Protein AF-A0AA96CXM1-F1 (afdb_monomer)

Sequence (71 aa):
MQEIIVSKEELIELFEKEKIIDTGKGWYMEDSFIDIIALHEIEPKFLQDLANAKLYKIIKRMVNKLPSFLS

Structure (mmCIF, N/CA/C/O backbone):
data_AF-A0AA96CXM1-F1
#
_entry.id   AF-A0AA96CXM1-F1
#
loop_
_atom_site.group_PDB
_atom_site.id
_atom_site.type_symbol
_atom_site.label_atom_id
_atom_site.label_alt_id
_atom_site.label_comp_id
_atom_site.label_asym_id
_atom_site.label_entity_id
_atom_site.label_seq_id
_atom_site.pdbx_PDB_ins_code
_atom_site.Cartn_x
_atom_site.Cartn_y
_atom_site.Cartn_z
_atom_site.occupancy
_atom_site.B_iso_or_equiv
_atom_site.auth_seq_id
_atom_site.auth_comp_id
_atom_site.auth_asym_id
_atom_site.auth_atom_id
_atom_site.pdbx_PDB_model_num
ATOM 1 N N . MET A 1 1 ? -10.557 12.882 -10.544 1.00 63.66 1 MET A N 1
ATOM 2 C CA . MET A 1 1 ? -9.919 11.835 -9.714 1.00 63.66 1 MET A CA 1
ATOM 3 C C . MET A 1 1 ? -8.790 12.524 -8.980 1.00 63.66 1 MET A C 1
ATOM 5 O O . MET A 1 1 ? -8.160 13.373 -9.596 1.00 63.66 1 MET A O 1
ATOM 9 N N . GLN A 1 2 ? -8.623 12.288 -7.679 1.00 76.06 2 GLN A N 1
ATOM 10 C CA . GLN A 1 2 ? -7.487 12.853 -6.946 1.00 76.06 2 GLN A CA 1
ATOM 11 C C . GLN A 1 2 ? -6.341 11.853 -7.010 1.00 76.06 2 GLN A C 1
ATOM 13 O O . GLN A 1 2 ? -6.522 10.683 -6.662 1.00 76.06 2 GLN A O 1
ATOM 18 N N . GLU A 1 3 ? -5.197 12.330 -7.486 1.00 83.38 3 GLU A N 1
ATOM 19 C CA . GLU A 1 3 ? -3.975 11.553 -7.613 1.00 83.38 3 GLU A CA 1
ATOM 20 C C . GLU A 1 3 ? -2.863 12.246 -6.834 1.00 83.38 3 GLU A C 1
ATOM 22 O O . GLU A 1 3 ? -2.727 13.467 -6.907 1.00 83.38 3 GLU A O 1
ATOM 27 N N . ILE A 1 4 ? -2.091 11.475 -6.077 1.00 89.56 4 ILE A N 1
ATOM 28 C CA . ILE A 1 4 ? -1.006 11.982 -5.235 1.00 89.56 4 ILE 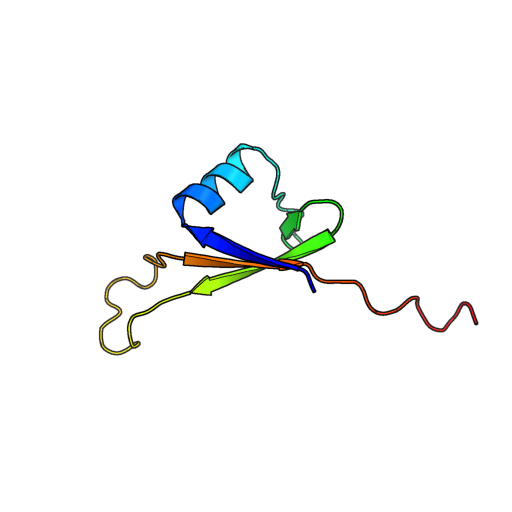A CA 1
ATOM 29 C C . ILE A 1 4 ? 0.235 11.151 -5.541 1.00 89.56 4 ILE A C 1
ATOM 31 O O . ILE A 1 4 ? 0.151 9.932 -5.62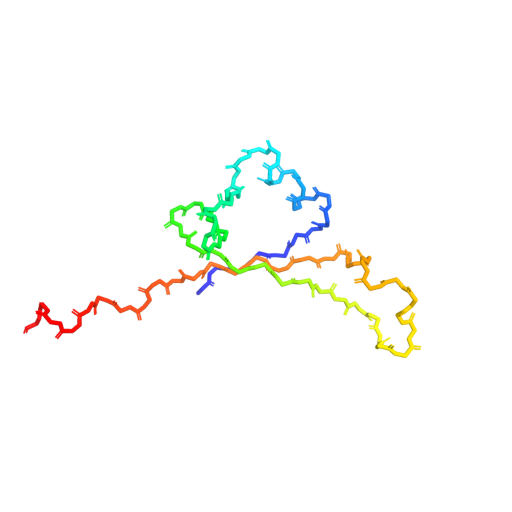9 1.00 89.56 4 ILE A O 1
ATOM 35 N N . ILE A 1 5 ? 1.384 11.788 -5.736 1.00 91.19 5 ILE A N 1
ATOM 36 C CA . ILE A 1 5 ? 2.665 11.083 -5.843 1.00 91.19 5 ILE A CA 1
ATOM 37 C C . ILE A 1 5 ? 3.394 11.299 -4.526 1.00 91.19 5 ILE A C 1
ATOM 39 O O . ILE A 1 5 ? 3.490 12.434 -4.069 1.00 91.19 5 ILE A O 1
ATOM 43 N N . VAL A 1 6 ? 3.865 10.212 -3.930 1.00 90.69 6 VAL A N 1
ATOM 44 C CA . VAL A 1 6 ? 4.562 10.197 -2.642 1.00 90.69 6 VAL A CA 1
ATOM 45 C C . VAL A 1 6 ? 5.847 9.384 -2.758 1.00 90.69 6 VAL A C 1
ATOM 47 O O . VAL A 1 6 ? 5.933 8.470 -3.585 1.00 90.69 6 VAL A O 1
ATOM 50 N N . SER A 1 7 ? 6.854 9.695 -1.947 1.00 91.25 7 SER A N 1
ATOM 51 C CA . SER A 1 7 ? 8.048 8.855 -1.826 1.00 91.25 7 SER A CA 1
ATOM 52 C C . SER A 1 7 ? 7.765 7.577 -1.027 1.00 91.25 7 SER A C 1
ATOM 54 O O . SER A 1 7 ? 6.690 7.398 -0.448 1.00 91.25 7 SER A O 1
ATOM 56 N N . LYS A 1 8 ? 8.738 6.658 -0.983 1.00 87.19 8 LYS A N 1
ATOM 57 C CA . LYS A 1 8 ? 8.655 5.461 -0.132 1.00 87.19 8 LYS A C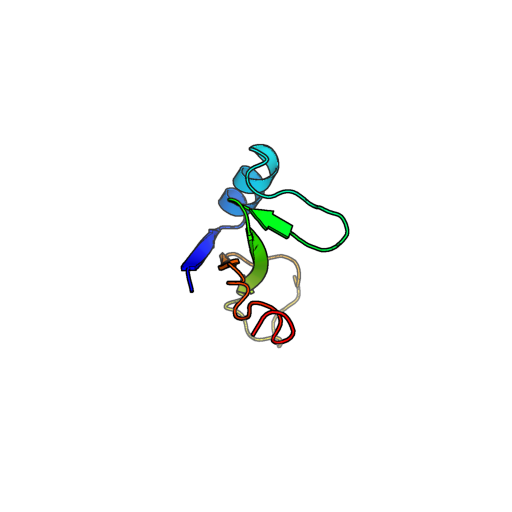A 1
ATOM 58 C C . LYS A 1 8 ? 8.499 5.830 1.344 1.00 87.19 8 LYS A C 1
ATOM 60 O O . LYS A 1 8 ? 7.685 5.235 2.041 1.00 87.19 8 LYS A O 1
ATOM 65 N N . GLU A 1 9 ? 9.285 6.795 1.805 1.00 90.62 9 GLU A N 1
ATOM 66 C CA . GLU A 1 9 ? 9.296 7.269 3.187 1.00 90.62 9 GLU A CA 1
ATOM 67 C C . GLU A 1 9 ? 7.950 7.902 3.546 1.00 90.62 9 GLU A C 1
ATOM 69 O O . GLU A 1 9 ? 7.356 7.546 4.558 1.00 90.62 9 GLU A O 1
ATOM 74 N N . GLU A 1 10 ? 7.412 8.753 2.669 1.00 91.25 10 GLU A N 1
ATOM 75 C CA . GLU A 1 10 ? 6.087 9.349 2.858 1.00 91.25 10 GLU A CA 1
ATOM 76 C C . GLU A 1 10 ? 4.978 8.292 2.870 1.00 91.25 10 GLU A C 1
ATOM 78 O O . GLU A 1 10 ? 4.055 8.370 3.680 1.00 91.25 10 GLU A O 1
ATOM 83 N N . LEU A 1 11 ? 5.064 7.282 1.998 1.00 90.94 11 LEU A N 1
ATOM 84 C CA . LEU A 1 11 ? 4.106 6.182 1.991 1.00 90.94 11 LEU A CA 1
ATOM 85 C C . LEU A 1 11 ? 4.133 5.415 3.318 1.00 90.94 11 LEU A C 1
ATOM 87 O O . LEU A 1 11 ? 3.073 5.125 3.869 1.00 90.94 11 LEU A O 1
ATOM 91 N N . ILE A 1 12 ? 5.324 5.115 3.844 1.00 90.50 12 ILE A N 1
ATOM 92 C CA . ILE A 1 12 ? 5.485 4.461 5.148 1.00 90.50 12 ILE A CA 1
ATOM 93 C C . ILE A 1 12 ? 4.871 5.328 6.250 1.00 90.50 12 ILE A C 1
ATOM 95 O O . ILE A 1 12 ? 4.070 4.821 7.030 1.00 90.50 12 ILE A O 1
ATOM 99 N N . GLU A 1 13 ? 5.143 6.635 6.268 1.00 93.31 13 GLU A N 1
ATOM 100 C CA . GLU A 1 13 ? 4.533 7.542 7.246 1.00 93.31 13 GLU A CA 1
ATOM 101 C C . GLU A 1 13 ? 2.999 7.556 7.171 1.00 93.31 13 GLU A C 1
ATOM 103 O O . GLU A 1 13 ? 2.331 7.693 8.195 1.00 93.31 13 GLU A O 1
ATOM 108 N N . LEU A 1 14 ? 2.415 7.436 5.974 1.00 92.25 14 LEU A N 1
ATOM 109 C CA . LEU A 1 14 ? 0.960 7.370 5.803 1.00 92.25 14 LEU A CA 1
ATOM 110 C C . LEU A 1 14 ? 0.367 6.095 6.416 1.00 92.25 14 LEU A C 1
ATOM 112 O O . LEU A 1 14 ? -0.734 6.153 6.967 1.00 92.25 14 LEU A O 1
ATOM 116 N N . PHE A 1 15 ? 1.088 4.975 6.353 1.00 90.19 15 PHE A N 1
ATOM 117 C CA . PHE A 1 15 ? 0.708 3.739 7.037 1.00 90.19 15 PHE A CA 1
ATOM 118 C C . PHE A 1 15 ? 0.910 3.838 8.552 1.00 90.19 15 PHE A C 1
ATOM 120 O O . PHE A 1 15 ? 0.010 3.484 9.306 1.00 90.19 15 PHE A O 1
ATOM 127 N N . GLU A 1 16 ? 2.045 4.370 9.010 1.00 92.75 16 GLU A N 1
ATOM 128 C CA . GLU A 1 16 ? 2.339 4.540 10.442 1.00 92.75 16 GLU A CA 1
ATOM 129 C C . GLU A 1 16 ? 1.356 5.491 11.135 1.00 92.75 16 GLU A C 1
ATOM 131 O O . GLU A 1 16 ? 0.998 5.287 12.292 1.00 92.75 16 GLU A O 1
ATOM 136 N N . LYS A 1 17 ? 0.892 6.525 10.425 1.00 94.06 17 LYS A N 1
ATOM 137 C CA . LYS A 1 17 ? -0.120 7.479 10.907 1.00 94.06 17 LYS A CA 1
ATOM 138 C C . LYS A 1 17 ? -1.556 6.968 10.739 1.00 94.06 17 LYS A C 1
ATOM 140 O O . LYS A 1 17 ? -2.481 7.755 10.928 1.00 94.06 17 LYS A O 1
ATOM 145 N N . GLU A 1 18 ? -1.740 5.713 10.319 1.00 90.81 18 GLU A N 1
ATOM 146 C CA . GLU A 1 18 ? -3.040 5.082 10.041 1.00 90.81 18 GLU A CA 1
ATOM 147 C C . GLU A 1 18 ? -3.922 5.882 9.063 1.00 90.81 18 GLU A C 1
ATOM 149 O O . GLU A 1 18 ? -5.146 5.757 9.042 1.00 90.81 18 GLU A O 1
ATOM 154 N N . LYS A 1 19 ? -3.309 6.717 8.214 1.00 91.25 19 LYS A N 1
ATOM 155 C CA . LYS A 1 19 ? -4.034 7.432 7.156 1.00 91.25 19 LYS A CA 1
ATOM 156 C C . LYS A 1 19 ? -4.431 6.482 6.036 1.00 91.25 19 LYS A C 1
ATOM 158 O O . LYS A 1 19 ? -5.491 6.662 5.440 1.00 91.25 19 LYS A O 1
ATOM 163 N N . ILE A 1 20 ? -3.581 5.494 5.762 1.00 92.38 20 ILE A N 1
ATOM 164 C CA . ILE A 1 20 ? -3.891 4.362 4.893 1.00 92.38 20 ILE A CA 1
ATOM 165 C C . ILE A 1 20 ? -4.075 3.129 5.767 1.00 92.38 20 ILE A C 1
ATOM 167 O O . ILE A 1 20 ? -3.181 2.759 6.524 1.00 92.38 20 ILE A O 1
ATOM 171 N N . ILE A 1 21 ? -5.223 2.476 5.618 1.00 91.31 21 ILE A N 1
ATOM 172 C CA . ILE A 1 21 ? -5.589 1.291 6.391 1.00 91.31 21 ILE A CA 1
ATOM 173 C C . ILE A 1 21 ? -5.742 0.102 5.442 1.00 91.31 21 ILE A C 1
ATOM 175 O O . ILE A 1 21 ? -6.392 0.209 4.396 1.00 91.31 21 ILE A O 1
ATOM 179 N N . ASP A 1 22 ? -5.157 -1.038 5.818 1.00 89.38 22 ASP A N 1
ATOM 180 C CA . ASP A 1 22 ? -5.432 -2.316 5.164 1.00 89.38 22 ASP A CA 1
ATOM 181 C C . ASP A 1 22 ? -6.767 -2.873 5.660 1.00 89.38 22 ASP A C 1
ATOM 183 O O . ASP A 1 22 ? -6.935 -3.204 6.833 1.00 89.38 22 ASP A O 1
ATOM 187 N N . THR A 1 23 ? -7.735 -2.987 4.758 1.00 87.88 23 THR A N 1
ATOM 188 C CA . THR A 1 23 ? -9.049 -3.567 5.069 1.00 87.88 23 THR A CA 1
ATOM 189 C C . THR A 1 23 ? -9.126 -5.065 4.748 1.00 87.88 23 THR A C 1
ATOM 191 O O . THR A 1 23 ? -10.198 -5.666 4.833 1.00 87.88 23 THR A O 1
ATOM 194 N N . GLY A 1 24 ? -8.026 -5.672 4.288 1.00 86.56 24 GLY A N 1
ATOM 195 C CA . GLY A 1 24 ? -7.947 -7.042 3.772 1.00 86.56 24 GLY A CA 1
ATOM 196 C C . GLY A 1 24 ? -8.546 -7.224 2.370 1.00 86.56 24 GLY A C 1
ATOM 197 O O . GLY A 1 24 ? -8.300 -8.232 1.712 1.00 86.56 24 GLY A O 1
ATOM 198 N N . LYS A 1 25 ? -9.328 -6.249 1.885 1.00 83.25 25 LYS A N 1
ATOM 199 C CA . LYS A 1 25 ? -9.863 -6.189 0.509 1.00 83.25 25 LYS A CA 1
ATOM 200 C C . LYS A 1 25 ? -9.137 -5.164 -0.364 1.00 83.25 25 LYS A C 1
ATOM 202 O O . LYS A 1 25 ? -9.373 -5.111 -1.569 1.00 83.25 25 LYS A O 1
ATOM 207 N N . GLY A 1 26 ? -8.295 -4.340 0.250 1.00 87.31 26 GLY A N 1
ATOM 208 C CA . GLY A 1 26 ? -7.591 -3.235 -0.377 1.00 87.31 26 GLY A CA 1
ATOM 209 C C . GLY A 1 26 ? -7.305 -2.113 0.615 1.00 87.31 26 GLY A C 1
ATOM 210 O O . GLY A 1 26 ? -7.647 -2.193 1.799 1.00 87.31 26 GLY A O 1
ATOM 211 N N . TRP A 1 27 ? -6.704 -1.053 0.091 1.00 91.00 27 TRP A N 1
ATOM 212 C CA . TRP A 1 27 ? -6.254 0.107 0.850 1.00 91.00 27 TRP A CA 1
ATOM 213 C C . TRP A 1 27 ? -7.360 1.155 0.951 1.00 91.00 27 TRP A C 1
ATOM 215 O O . TRP A 1 27 ? -8.012 1.471 -0.048 1.00 91.00 27 TRP A O 1
ATOM 225 N N . TYR A 1 28 ? -7.561 1.707 2.144 1.00 89.81 28 TYR A N 1
ATOM 226 C CA . TYR A 1 28 ? -8.574 2.726 2.411 1.00 89.81 28 TYR A CA 1
ATOM 227 C C . TYR A 1 28 ? -7.934 3.987 2.987 1.00 89.81 28 TYR A C 1
ATOM 229 O O . TYR A 1 28 ? -7.105 3.895 3.888 1.00 89.81 28 TYR A O 1
ATOM 237 N N . MET A 1 29 ? -8.306 5.154 2.460 1.00 88.94 29 MET A N 1
ATOM 238 C CA . MET A 1 29 ? -7.772 6.452 2.873 1.00 88.94 29 MET A CA 1
ATOM 239 C C . MET A 1 29 ? -8.825 7.540 2.661 1.00 88.94 29 MET A C 1
ATOM 241 O O . MET A 1 29 ? -9.383 7.643 1.569 1.00 88.94 29 MET A O 1
ATOM 245 N N . GLU A 1 30 ? -9.058 8.373 3.683 1.00 82.50 30 GLU A N 1
ATOM 246 C CA . GLU A 1 30 ? -9.960 9.541 3.621 1.00 82.50 30 GLU A CA 1
ATOM 247 C C . GLU A 1 30 ? -11.320 9.220 2.969 1.00 82.50 30 GLU A C 1
ATOM 249 O O . GLU A 1 30 ? -11.704 9.808 1.958 1.00 82.50 30 GLU A O 1
ATOM 254 N N . ASP A 1 31 ? -12.023 8.235 3.532 1.00 83.25 31 ASP A N 1
ATOM 255 C CA . ASP A 1 31 ? -13.362 7.797 3.115 1.00 83.25 31 ASP A CA 1
ATOM 256 C C . ASP A 1 31 ? -13.473 7.190 1.706 1.00 83.25 31 ASP A C 1
ATOM 258 O O . ASP A 1 31 ? -14.550 7.141 1.107 1.00 83.25 31 ASP A O 1
ATOM 262 N N . SER A 1 32 ? -12.369 6.715 1.129 1.00 87.88 32 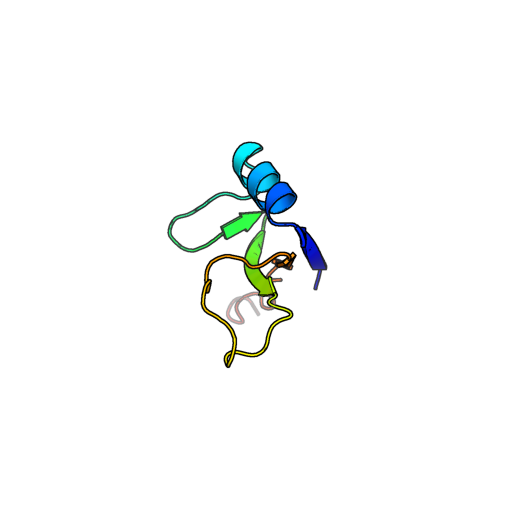SER A N 1
ATOM 263 C CA . SER A 1 32 ? -12.386 6.056 -0.177 1.00 87.88 32 SER A CA 1
ATOM 264 C C . SER A 1 32 ? -11.344 4.952 -0.289 1.00 87.88 32 SER A C 1
ATOM 266 O O . SER A 1 32 ? -10.274 5.001 0.317 1.00 87.88 32 SER A O 1
ATOM 268 N N . PHE A 1 33 ? -11.641 3.953 -1.123 1.00 89.12 33 PHE A N 1
ATOM 269 C CA . PHE A 1 33 ? -10.630 2.985 -1.535 1.00 89.12 33 PHE A CA 1
ATOM 270 C C . PHE A 1 33 ? -9.603 3.654 -2.441 1.00 89.12 33 PHE A C 1
ATOM 272 O O . PHE A 1 33 ? -9.947 4.461 -3.311 1.00 89.12 33 PHE A O 1
ATOM 279 N N . ILE A 1 34 ? -8.345 3.282 -2.252 1.00 90.62 34 ILE A N 1
ATOM 280 C CA . ILE A 1 34 ? -7.230 3.794 -3.033 1.00 90.62 34 ILE A CA 1
ATOM 281 C C . ILE A 1 34 ? -6.475 2.660 -3.721 1.00 90.62 34 ILE A C 1
ATOM 283 O O . ILE A 1 34 ? -6.421 1.533 -3.230 1.00 90.62 34 ILE A O 1
ATOM 287 N N . ASP A 1 35 ? -5.861 2.986 -4.850 1.00 90.00 35 ASP A N 1
ATOM 288 C CA . ASP A 1 35 ? -4.846 2.166 -5.495 1.00 90.00 35 ASP A CA 1
ATOM 289 C C . ASP A 1 35 ? -3.471 2.796 -5.260 1.00 90.00 35 ASP A C 1
ATOM 291 O O . ASP A 1 35 ? -3.317 4.016 -5.346 1.00 90.00 35 ASP A O 1
ATOM 295 N N . ILE A 1 36 ? -2.475 1.957 -4.978 1.00 89.38 36 ILE A N 1
ATOM 296 C CA . ILE A 1 36 ? -1.083 2.368 -4.782 1.00 89.38 36 ILE A CA 1
ATOM 297 C C . ILE A 1 36 ? -0.259 1.725 -5.893 1.00 89.38 36 ILE A C 1
ATOM 299 O O . ILE A 1 36 ? 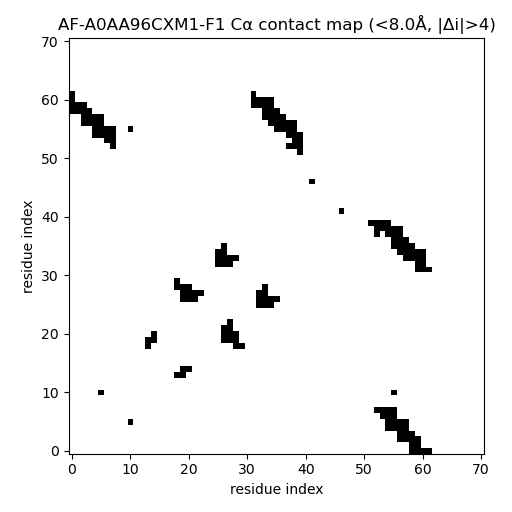-0.189 0.500 -5.990 1.00 89.38 36 ILE A O 1
ATOM 303 N N . ILE A 1 37 ? 0.352 2.543 -6.747 1.00 88.12 37 ILE A N 1
ATOM 304 C CA . ILE A 1 37 ? 1.118 2.079 -7.910 1.00 88.12 37 ILE A CA 1
ATOM 305 C C . ILE A 1 37 ? 2.581 2.473 -7.734 1.00 88.12 37 ILE A C 1
ATOM 307 O O . ILE A 1 37 ? 2.894 3.654 -7.634 1.00 88.12 37 ILE A O 1
ATOM 311 N N . ALA A 1 38 ? 3.490 1.500 -7.722 1.00 87.31 38 ALA A N 1
ATOM 312 C CA . ALA A 1 38 ? 4.923 1.766 -7.646 1.00 87.31 38 ALA A CA 1
ATOM 313 C C . ALA A 1 38 ? 5.447 2.335 -8.977 1.00 87.31 38 ALA A C 1
ATOM 315 O O . ALA A 1 38 ? 5.324 1.697 -10.025 1.00 87.31 38 ALA A O 1
ATOM 316 N N . LEU A 1 39 ? 6.050 3.522 -8.933 1.00 83.69 39 LEU A N 1
ATOM 317 C CA . LEU A 1 39 ? 6.676 4.168 -10.082 1.00 83.69 39 LEU A CA 1
ATOM 318 C C . LEU A 1 39 ? 8.176 3.852 -10.082 1.00 83.69 39 LEU A C 1
ATOM 320 O O . LEU A 1 39 ? 8.921 4.260 -9.189 1.00 83.69 39 LEU A O 1
ATOM 324 N N . HIS A 1 40 ? 8.614 3.119 -11.104 1.00 74.69 40 HIS A N 1
ATOM 325 C CA . HIS A 1 40 ? 10.020 2.802 -11.333 1.00 74.69 40 HIS A CA 1
ATOM 326 C C . HIS A 1 40 ? 10.522 3.586 -12.549 1.00 74.69 40 HIS A C 1
ATOM 328 O O . HIS A 1 40 ? 9.937 3.497 -13.625 1.00 74.69 40 HIS A O 1
ATOM 334 N N . GLU A 1 41 ? 11.611 4.338 -12.383 1.00 62.88 41 GLU A N 1
ATOM 335 C CA . GLU A 1 41 ? 12.255 5.102 -13.469 1.00 62.88 41 GLU A CA 1
ATOM 336 C C . GLU A 1 41 ? 13.254 4.264 -14.288 1.00 62.88 41 GLU A C 1
ATOM 338 O O . GLU A 1 41 ? 13.849 4.762 -15.239 1.00 62.88 41 GLU A O 1
ATOM 343 N N . ILE A 1 42 ? 13.471 2.997 -13.922 1.00 60.75 42 ILE A N 1
ATOM 344 C CA . ILE A 1 42 ? 14.521 2.151 -14.501 1.00 60.75 42 ILE A CA 1
ATOM 345 C C . ILE A 1 42 ? 13.892 1.092 -15.406 1.00 60.75 42 ILE A C 1
ATOM 347 O O . ILE A 1 42 ? 12.948 0.403 -15.020 1.00 60.75 42 ILE A O 1
ATOM 351 N N . GLU A 1 43 ? 14.442 0.945 -16.613 1.00 54.59 43 GLU A N 1
ATOM 352 C CA . GLU A 1 43 ? 14.046 -0.099 -17.553 1.00 54.59 43 GLU A CA 1
ATOM 353 C C . GLU A 1 43 ? 14.266 -1.508 -16.966 1.00 54.59 43 GLU A C 1
ATOM 355 O O . GLU A 1 43 ? 15.300 -1.770 -16.340 1.00 54.59 43 GLU A O 1
ATOM 360 N N . PRO A 1 44 ? 13.367 -2.472 -17.245 1.00 58.09 44 PRO A N 1
ATOM 361 C CA . PRO A 1 44 ? 13.427 -3.835 -16.705 1.00 58.09 44 PRO A CA 1
ATOM 362 C C . PRO A 1 44 ? 14.735 -4.592 -16.995 1.00 58.09 44 PRO A C 1
ATOM 364 O O . PRO A 1 44 ? 15.032 -5.570 -16.317 1.00 58.09 44 PRO A O 1
ATOM 367 N N . LYS A 1 45 ? 15.556 -4.132 -17.950 1.00 59.12 45 LYS A N 1
ATOM 368 C CA . LYS A 1 45 ? 16.875 -4.706 -18.267 1.00 59.12 45 LYS A CA 1
ATOM 369 C C . LYS A 1 45 ? 17.938 -4.518 -17.175 1.00 59.12 45 LYS A C 1
ATOM 371 O O . LYS A 1 45 ? 18.936 -5.231 -17.210 1.00 59.12 45 LYS A O 1
ATOM 376 N N . PHE A 1 46 ? 17.731 -3.604 -16.225 1.00 56.09 46 PHE A N 1
ATOM 377 C CA . PHE A 1 46 ? 18.676 -3.306 -15.137 1.00 56.09 46 PHE A CA 1
ATOM 378 C C . PHE A 1 46 ? 18.081 -3.519 -13.737 1.00 56.09 46 PHE A C 1
ATOM 380 O O . PHE A 1 46 ? 18.706 -3.161 -12.739 1.00 56.09 46 PHE A O 1
ATOM 387 N N . LEU A 1 47 ? 16.883 -4.108 -13.645 1.00 55.22 47 LEU A N 1
ATOM 388 C CA . LEU A 1 47 ? 16.225 -4.402 -12.374 1.00 55.22 47 LEU A CA 1
ATOM 389 C C . LEU A 1 47 ? 16.903 -5.598 -11.677 1.00 55.22 47 LEU A C 1
ATOM 391 O O . LEU A 1 47 ? 16.427 -6.727 -11.743 1.00 55.22 47 LEU A O 1
ATOM 395 N N . GLN A 1 48 ? 18.030 -5.359 -11.003 1.00 57.44 48 GLN A N 1
ATOM 396 C CA . GLN A 1 48 ? 18.521 -6.290 -9.978 1.00 57.44 48 GLN A CA 1
ATOM 397 C C . GLN A 1 48 ? 17.728 -6.153 -8.666 1.00 57.44 48 GLN A C 1
ATOM 399 O O . GLN A 1 48 ? 17.564 -7.146 -7.968 1.00 57.44 48 GLN A O 1
ATOM 404 N N . ASP A 1 49 ? 17.141 -4.979 -8.390 1.00 56.25 49 ASP A N 1
ATOM 405 C CA . ASP A 1 49 ? 16.309 -4.727 -7.206 1.00 56.25 49 ASP A CA 1
ATOM 406 C C . ASP A 1 49 ? 14.890 -4.280 -7.585 1.00 56.25 49 ASP A C 1
ATOM 408 O O . ASP A 1 49 ? 14.576 -3.091 -7.661 1.00 56.25 49 ASP A O 1
ATOM 412 N N . LEU A 1 50 ? 13.998 -5.255 -7.776 1.00 54.56 50 LEU A N 1
ATOM 413 C CA . LEU A 1 50 ? 12.566 -5.041 -8.039 1.00 54.56 50 LEU A CA 1
ATOM 414 C C . LEU A 1 50 ? 11.821 -4.332 -6.886 1.00 54.56 50 LEU A C 1
ATOM 416 O O . LEU A 1 50 ? 10.680 -3.915 -7.052 1.00 54.56 50 LEU A O 1
ATOM 420 N N . ALA A 1 51 ? 12.457 -4.209 -5.717 1.00 58.28 51 ALA A N 1
ATOM 421 C CA . ALA A 1 51 ? 11.871 -3.680 -4.485 1.00 58.28 51 ALA A CA 1
ATOM 422 C C . ALA A 1 51 ? 12.179 -2.190 -4.214 1.00 58.28 51 ALA A C 1
ATOM 424 O O . ALA A 1 51 ? 11.694 -1.635 -3.225 1.00 58.28 51 ALA A O 1
ATOM 425 N N . ASN A 1 52 ? 12.983 -1.533 -5.059 1.00 62.03 52 ASN A N 1
ATOM 426 C CA . ASN A 1 52 ? 13.467 -0.165 -4.833 1.00 62.03 52 ASN A CA 1
ATOM 427 C C . ASN A 1 52 ? 12.734 0.883 -5.687 1.00 62.03 52 ASN A C 1
ATOM 429 O O . ASN A 1 52 ? 13.358 1.736 -6.323 1.00 62.03 52 ASN A O 1
ATOM 433 N N . ALA A 1 53 ? 11.398 0.858 -5.683 1.00 67.56 53 ALA A N 1
ATOM 434 C CA . ALA A 1 53 ? 10.627 1.979 -6.215 1.00 67.56 53 ALA A CA 1
ATOM 435 C C . ALA A 1 53 ? 10.867 3.217 -5.339 1.00 67.56 53 ALA A C 1
ATOM 437 O O . ALA A 1 53 ? 10.667 3.171 -4.120 1.00 67.56 53 ALA A O 1
ATOM 438 N N . LYS A 1 54 ? 11.303 4.317 -5.961 1.00 78.00 54 LYS A N 1
ATOM 439 C CA . LYS A 1 54 ? 11.542 5.592 -5.266 1.00 78.00 54 LYS A CA 1
ATOM 440 C C . LYS A 1 54 ? 10.253 6.371 -5.027 1.00 78.00 54 LYS A C 1
ATOM 442 O O . LYS A 1 54 ? 10.161 7.112 -4.055 1.00 78.00 54 LYS A O 1
ATOM 447 N N . LEU A 1 55 ? 9.274 6.202 -5.913 1.00 85.94 55 LEU A N 1
ATOM 448 C CA . LEU A 1 55 ? 8.025 6.951 -5.910 1.00 85.94 55 LEU A CA 1
ATOM 449 C C . LEU A 1 55 ? 6.838 5.999 -6.030 1.00 85.94 55 LEU A C 1
ATOM 451 O O . LEU A 1 55 ? 6.911 4.956 -6.680 1.00 85.94 55 LEU A O 1
ATOM 455 N N . TYR A 1 56 ? 5.728 6.390 -5.424 1.00 90.31 56 TYR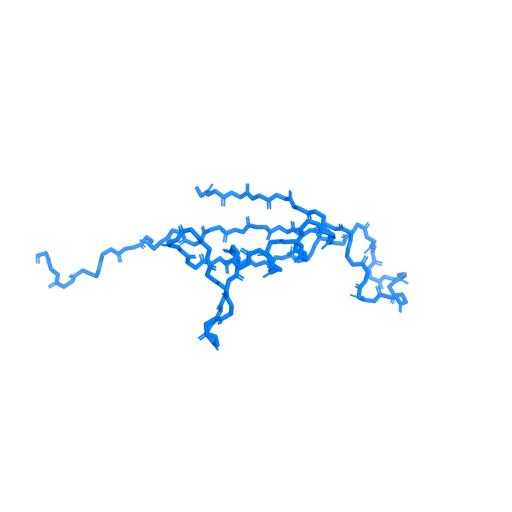 A N 1
ATOM 456 C CA . TYR A 1 56 ? 4.469 5.665 -5.429 1.00 90.31 56 TYR A CA 1
ATOM 457 C C . TYR A 1 56 ? 3.342 6.625 -5.778 1.00 9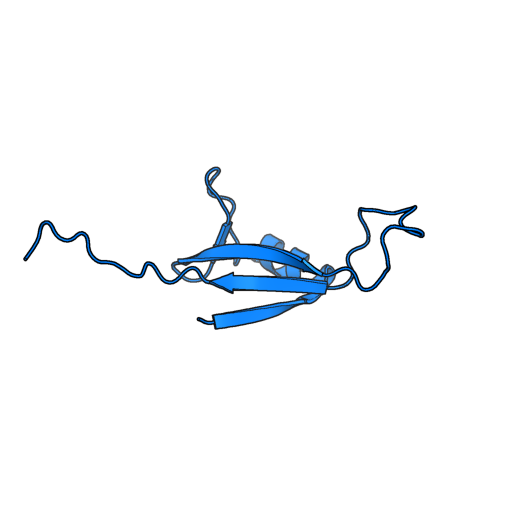0.31 56 TYR A C 1
ATOM 459 O O . TYR A 1 56 ? 3.324 7.781 -5.360 1.00 90.31 56 TYR A O 1
ATOM 467 N N . LYS A 1 57 ? 2.382 6.137 -6.556 1.00 90.50 57 LYS A N 1
ATOM 468 C CA . LYS A 1 57 ? 1.205 6.886 -6.968 1.00 90.50 57 LYS A CA 1
ATOM 469 C C . LYS A 1 57 ? -0.035 6.404 -6.218 1.00 90.50 57 LYS A C 1
ATOM 471 O O . LYS A 1 57 ? -0.520 5.299 -6.433 1.00 90.50 57 LYS A O 1
ATOM 476 N N . ILE A 1 58 ? -0.515 7.324 -5.400 1.00 91.19 58 ILE A N 1
ATOM 477 C CA . ILE A 1 58 ? -1.825 7.556 -4.802 1.00 91.19 58 ILE A CA 1
ATOM 478 C C . ILE A 1 58 ? -3.016 7.704 -5.752 1.00 91.19 58 ILE A C 1
ATOM 480 O O . ILE A 1 58 ? -3.129 8.798 -6.292 1.00 91.19 58 ILE A O 1
ATOM 484 N N . ILE A 1 59 ? -3.915 6.744 -5.989 1.00 89.81 59 ILE A N 1
ATOM 485 C CA . ILE A 1 59 ? -5.131 7.012 -6.793 1.00 89.81 59 ILE A CA 1
ATOM 486 C C . ILE A 1 59 ? -6.391 6.735 -5.979 1.00 89.81 59 ILE A C 1
ATOM 488 O O . ILE A 1 59 ? -6.672 5.589 -5.645 1.00 89.81 59 ILE A O 1
ATOM 492 N N . LYS A 1 60 ? -7.197 7.771 -5.705 1.00 87.50 60 LYS A N 1
ATOM 493 C CA . LYS A 1 60 ? -8.509 7.589 -5.065 1.00 87.50 60 LYS A CA 1
ATOM 494 C C . LYS A 1 60 ? -9.527 7.056 -6.071 1.00 87.50 60 LYS A C 1
ATOM 496 O O . LYS A 1 60 ? -9.845 7.734 -7.056 1.00 87.50 60 LYS A O 1
ATOM 501 N N . ARG A 1 61 ? -10.095 5.878 -5.799 1.00 77.62 61 ARG A N 1
ATOM 502 C CA . ARG A 1 61 ? -11.227 5.348 -6.563 1.00 77.62 61 ARG A CA 1
ATOM 503 C C . ARG A 1 61 ? -12.472 6.145 -6.204 1.00 77.62 61 ARG A C 1
ATOM 505 O O . ARG A 1 61 ? -13.094 5.919 -5.172 1.00 77.62 61 ARG A O 1
ATOM 512 N N . MET A 1 62 ? -12.869 7.063 -7.081 1.00 63.31 62 MET A N 1
ATOM 513 C CA . MET A 1 62 ? -14.238 7.567 -7.038 1.00 63.31 62 MET A CA 1
ATOM 514 C C . MET A 1 62 ? -15.172 6.419 -7.413 1.00 63.31 62 MET A C 1
ATOM 516 O O . MET A 1 62 ? -15.065 5.869 -8.511 1.00 63.31 62 MET A O 1
ATOM 520 N N . VAL A 1 63 ? -16.085 6.056 -6.511 1.00 58.66 63 VAL A N 1
ATOM 521 C CA . VAL A 1 63 ? -17.172 5.117 -6.804 1.00 58.66 63 VAL A CA 1
ATOM 522 C C . VAL A 1 63 ? -18.134 5.801 -7.779 1.00 58.66 63 VAL A C 1
ATOM 524 O O . VAL A 1 63 ? -19.164 6.348 -7.403 1.00 58.66 63 VAL A O 1
ATOM 527 N N . ASN A 1 64 ? -17.793 5.802 -9.065 1.00 52.59 64 ASN A N 1
ATOM 528 C CA . ASN A 1 64 ? -18.684 6.262 -10.120 1.00 52.59 64 ASN A CA 1
ATOM 529 C C . ASN A 1 64 ? -19.667 5.146 -10.472 1.00 52.59 64 ASN A C 1
ATOM 531 O O . ASN A 1 64 ? -19.494 4.453 -11.471 1.00 52.59 64 ASN A O 1
ATOM 535 N N . LYS A 1 65 ? -20.684 4.981 -9.625 1.00 49.62 65 LYS A N 1
ATOM 536 C CA . LYS A 1 65 ? -22.091 4.760 -9.997 1.00 49.62 65 LYS A CA 1
ATOM 537 C C . LYS A 1 65 ? -22.864 4.337 -8.757 1.00 49.62 65 LYS A C 1
ATOM 539 O O . LYS A 1 65 ? -22.648 3.254 -8.218 1.00 49.62 65 LYS A O 1
ATOM 544 N N . LEU A 1 66 ? -23.825 5.174 -8.371 1.00 53.44 66 LEU A N 1
ATOM 545 C CA . LEU A 1 66 ? -25.016 4.689 -7.690 1.00 53.44 66 LEU A CA 1
ATOM 546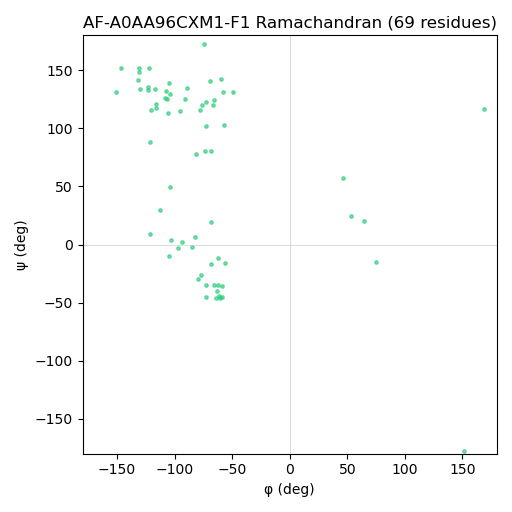 C C . LEU A 1 66 ? -25.569 3.505 -8.503 1.00 53.44 66 LEU A C 1
ATOM 548 O O . LEU A 1 66 ? -25.661 3.613 -9.732 1.00 53.44 66 LEU A O 1
ATOM 552 N N . PRO A 1 67 ? -25.889 2.374 -7.865 1.00 51.28 67 PRO A N 1
ATOM 553 C CA . PRO A 1 67 ? -26.481 1.260 -8.574 1.00 51.28 67 PRO A CA 1
ATOM 554 C C . PRO A 1 67 ? -27.789 1.688 -9.246 1.00 51.28 67 PRO A C 1
ATOM 556 O O . PRO A 1 67 ? -28.670 2.274 -8.619 1.00 51.28 67 P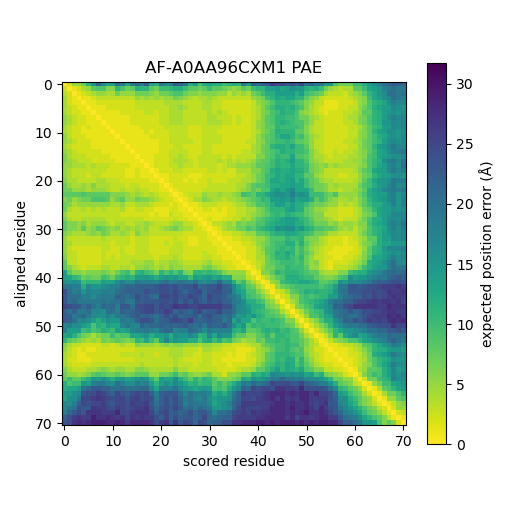RO A O 1
ATOM 559 N N . SER A 1 68 ? -27.927 1.353 -10.526 1.00 59.88 68 SER A N 1
ATOM 560 C CA . SER A 1 68 ? -29.060 1.693 -11.396 1.00 59.88 68 SER A CA 1
ATOM 561 C C . SER A 1 68 ? -30.382 0.993 -11.035 1.00 59.88 68 SER A C 1
ATOM 563 O O . SER A 1 68 ? -31.252 0.872 -11.887 1.00 59.88 68 SER A O 1
ATOM 565 N N . PHE A 1 69 ? -30.531 0.487 -9.809 1.00 61.78 69 PHE A N 1
ATOM 566 C CA . PHE A 1 69 ? -31.763 -0.132 -9.308 1.00 61.78 69 PHE A CA 1
ATOM 567 C C . PHE A 1 69 ? -32.570 0.781 -8.369 1.00 61.78 69 PHE A C 1
ATOM 569 O O . PHE A 1 69 ? -33.588 0.354 -7.837 1.00 61.78 69 PHE A O 1
ATOM 576 N N . LEU A 1 70 ? -32.132 2.030 -8.167 1.00 54.97 70 LEU A N 1
ATOM 577 C CA . LEU A 1 70 ? -32.868 3.068 -7.426 1.00 54.97 70 LEU A CA 1
ATOM 578 C C . LEU A 1 70 ? -33.328 4.229 -8.336 1.00 54.97 70 LEU A C 1
ATOM 580 O O . LEU A 1 70 ? -33.390 5.370 -7.888 1.00 54.97 70 LEU A O 1
ATOM 584 N N . SER A 1 71 ? -33.595 3.959 -9.620 1.00 53.75 71 SER A N 1
ATOM 585 C CA . SER A 1 71 ? -34.133 4.924 -10.600 1.00 53.75 71 SER A CA 1
ATOM 586 C C . SER A 1 71 ? -35.544 4.544 -11.017 1.00 53.75 71 SER A C 1
ATOM 588 O O . SER A 1 71 ? -35.733 3.347 -11.322 1.00 53.75 71 SER A O 1
#

Solvent-accessible surface area (backbone atoms only — not comparable to full-atom values): 4484 Å² total; per-residue (Å²): 127,61,70,45,80,37,40,53,68,55,48,49,50,34,45,77,67,59,50,42,37,82,71,88,85,52,40,35,40,91,97,31,46,41,46,81,43,77,44,67,97,67,61,81,93,72,60,86,61,87,83,68,46,63,33,32,37,41,36,47,54,73,83,88,64,80,69,85,84,82,120

Foldseek 3Di:
DDKDKDFPVVVVVCVVVVQWDCPVVAIDHDHFGWDKAQDDPDDPVPCPDPPDRGMIMIDTDDPPDDPPPVD

Secondary structure (DSSP, 8-state):
--EEEEEHHHHHHHHHTTSSEE-SSSEEETTEEEEEEEE--S-GGG-S-TT--SEEEEEE-------TT--

Organism: NCBI:txid3074453

Radius of gyration: 15.4 Å; Cα contacts (8 Å, |Δi|>4): 90; chains: 1; bounding box: 53×20×29 Å

Mean predicted aligned error: 9.75 Å

pLDDT: mean 77.86, std 15.04, range [49.62, 94.06]